Protein AF-A0A2T4TU07-F1 (afdb_monomer)

Nearest PDB structures (foldseek):
  8sub-assembly1_M  TM=5.234E-01  e=1.480E-01  Escherichia coli
  7drq-assembly2_B  TM=2.644E-01  e=2.744E+00  Catenovulum maritimum
  6byx-assembly2_B  TM=1.954E-01  e=2.599E+00  Alteromonas sp. LOR
  6byx-assembly1_A  TM=1.960E-01  e=4.229E+00  Alteromonas sp. LOR
  6byp-assembly1_A  TM=1.972E-01  e=4.712E+00  Alteromonas sp. LOR

Radius of gyration: 14.77 Å; Cα contacts (8 Å, |Δi|>4): 160; chains: 1; bounding box: 30×42×37 Å

pLDDT: mean 83.83, std 12.79, range [41.59, 94.25]

Secondary structure (DSSP, 8-state):
---TT----S--S--EEEEEEEEPTTS-EEEEEEEEEES--GGG--TTTSPPTT-EEEEEETTEEEEEEEEEEEEETTEEEEEEEE---

Structure (mmCIF, N/CA/C/O backbone):
data_AF-A0A2T4TU07-F1
#
_entry.id   AF-A0A2T4TU07-F1
#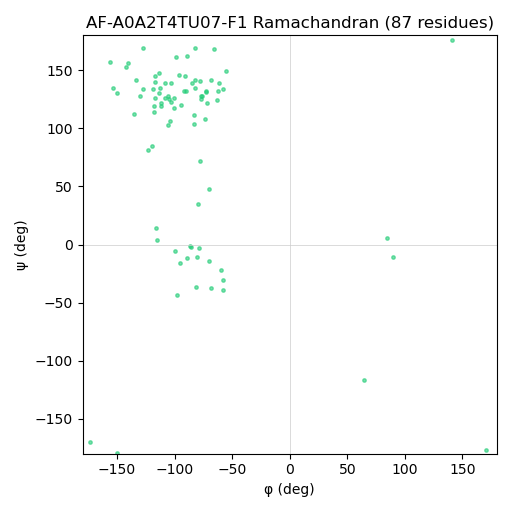
loop_
_atom_site.group_PDB
_atom_site.id
_atom_site.type_symbol
_atom_site.label_atom_id
_atom_site.label_alt_id
_atom_site.label_comp_id
_atom_site.label_asym_id
_atom_site.label_entity_id
_atom_site.label_seq_id
_atom_site.pdbx_PDB_ins_code
_atom_site.Cartn_x
_atom_site.Cartn_y
_atom_site.Cartn_z
_atom_site.occupancy
_atom_site.B_iso_or_equiv
_atom_site.auth_seq_id
_atom_site.auth_comp_id
_atom_site.auth_asym_id
_atom_site.auth_atom_id
_atom_site.pdbx_PDB_model_num
ATOM 1 N N . MET A 1 1 ? -5.904 -29.481 -11.739 1.00 41.59 1 MET A N 1
ATOM 2 C CA . MET A 1 1 ? -5.818 -28.353 -10.796 1.00 41.59 1 MET A CA 1
ATOM 3 C C . MET A 1 1 ? -5.121 -27.261 -11.576 1.00 41.59 1 MET A C 1
ATOM 5 O O . MET A 1 1 ? -3.969 -27.470 -11.924 1.00 41.59 1 MET A O 1
ATOM 9 N N . SER A 1 2 ? -5.863 -26.263 -12.057 1.00 42.31 2 SER A N 1
ATOM 10 C CA . SER A 1 2 ? -5.312 -25.177 -12.872 1.00 42.31 2 SER A CA 1
ATOM 11 C C . SER A 1 2 ? -4.593 -24.193 -11.952 1.00 42.31 2 SER A C 1
ATOM 13 O O . SER A 1 2 ? -5.166 -23.750 -10.961 1.00 42.31 2 SER A O 1
ATOM 15 N N . ASP A 1 3 ? -3.339 -23.879 -12.270 1.00 50.41 3 ASP A N 1
ATOM 16 C CA . ASP A 1 3 ? -2.506 -22.866 -11.607 1.00 50.41 3 ASP A CA 1
ATOM 17 C C . ASP A 1 3 ? -3.005 -21.430 -11.909 1.00 50.41 3 ASP A C 1
ATOM 19 O O . ASP A 1 3 ? -2.237 -20.562 -12.313 1.00 50.41 3 ASP A O 1
ATOM 23 N N . GLU A 1 4 ? -4.308 -21.166 -11.772 1.00 48.16 4 GLU A N 1
ATOM 24 C CA . GLU A 1 4 ? -4.938 -19.878 -12.122 1.00 48.16 4 GLU A CA 1
ATOM 25 C C . GLU A 1 4 ? -4.736 -18.768 -11.072 1.00 48.16 4 GLU A C 1
ATOM 27 O O . GLU A 1 4 ? -5.120 -17.630 -11.317 1.00 48.16 4 GLU A O 1
ATOM 32 N N . ASP A 1 5 ? -4.086 -19.050 -9.939 1.00 56.06 5 ASP A N 1
ATOM 33 C CA . ASP A 1 5 ? -3.965 -18.112 -8.807 1.00 56.06 5 ASP A CA 1
ATOM 34 C C . ASP A 1 5 ? -2.523 -17.661 -8.496 1.00 56.06 5 ASP A C 1
ATOM 36 O O . ASP A 1 5 ? -2.249 -17.086 -7.437 1.00 56.06 5 ASP A O 1
ATOM 40 N N . ALA A 1 6 ? -1.570 -17.886 -9.405 1.00 58.94 6 ALA A N 1
ATOM 41 C CA . ALA A 1 6 ? -0.214 -17.356 -9.263 1.00 58.94 6 ALA A CA 1
ATOM 42 C C . ALA A 1 6 ? -0.182 -15.863 -9.645 1.00 58.94 6 ALA A C 1
ATOM 44 O O . ALA A 1 6 ? 0.302 -15.484 -10.709 1.00 58.94 6 ALA A O 1
ATOM 45 N N . GLY A 1 7 ? -0.751 -15.007 -8.791 1.00 72.31 7 GLY A N 1
ATOM 46 C CA . GLY A 1 7 ? -0.675 -13.554 -8.953 1.00 72.31 7 GLY A CA 1
ATOM 47 C C . GLY A 1 7 ? 0.775 -13.062 -9.061 1.00 72.31 7 GLY A C 1
ATOM 48 O O . GLY A 1 7 ? 1.692 -13.653 -8.487 1.00 72.31 7 GLY A O 1
ATOM 49 N N . ILE A 1 8 ? 0.991 -11.968 -9.794 1.00 86.19 8 ILE A N 1
ATOM 50 C CA . ILE A 1 8 ? 2.313 -11.346 -9.923 1.00 86.19 8 ILE A CA 1
ATOM 51 C C . ILE A 1 8 ? 2.652 -10.528 -8.672 1.00 86.19 8 ILE A C 1
ATOM 53 O O . ILE A 1 8 ? 1.804 -9.841 -8.101 1.00 86.19 8 ILE A O 1
ATOM 57 N N . VAL A 1 9 ? 3.910 -10.587 -8.232 1.00 89.75 9 VAL A N 1
ATOM 58 C CA . VAL A 1 9 ? 4.393 -9.742 -7.133 1.00 89.75 9 VAL A CA 1
ATOM 59 C C . VAL A 1 9 ? 4.781 -8.385 -7.705 1.00 89.75 9 VAL A C 1
ATOM 61 O O . VAL A 1 9 ? 5.844 -8.247 -8.301 1.00 89.75 9 VAL A O 1
ATOM 64 N N . LEU A 1 10 ? 3.925 -7.385 -7.495 1.00 91.62 10 LEU A N 1
ATOM 65 C CA . LEU A 1 10 ? 4.164 -6.011 -7.956 1.00 91.62 10 LEU A CA 1
ATOM 66 C C . LEU A 1 10 ? 5.323 -5.341 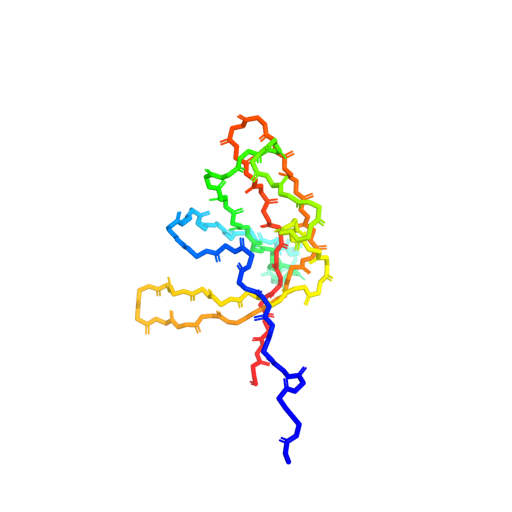-7.209 1.00 91.62 10 LEU A C 1
ATOM 68 O O . LEU A 1 10 ? 6.103 -4.585 -7.777 1.00 91.62 10 LEU A O 1
ATOM 72 N N . TYR A 1 11 ? 5.436 -5.614 -5.909 1.00 91.12 11 TYR A N 1
ATOM 73 C CA . TYR A 1 11 ? 6.491 -5.078 -5.062 1.00 91.12 11 TYR A CA 1
ATOM 74 C C . TYR A 1 11 ? 6.758 -6.006 -3.877 1.00 91.12 11 TYR A C 1
ATOM 76 O O . TYR A 1 11 ? 5.833 -6.442 -3.192 1.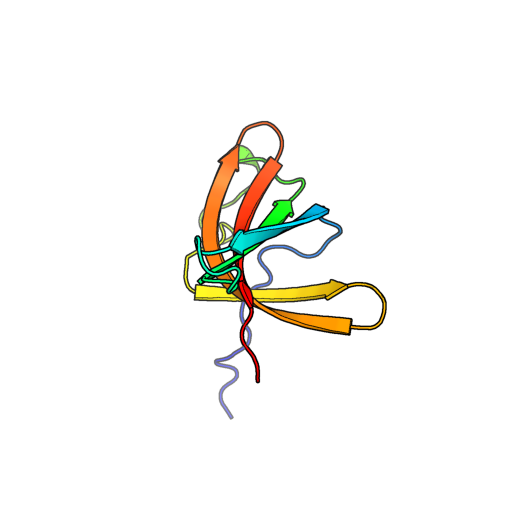00 91.12 11 TY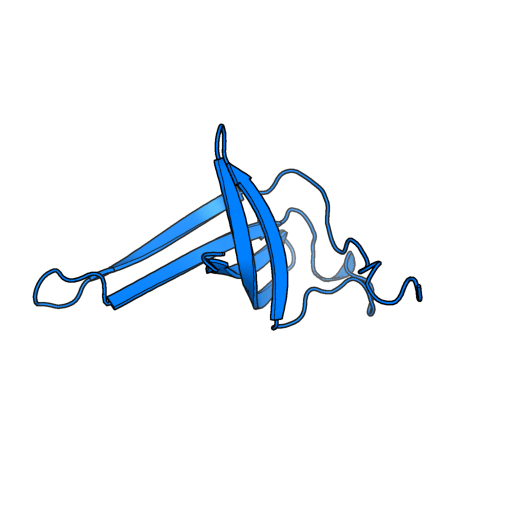R A O 1
ATOM 84 N N . SER A 1 12 ? 8.038 -6.254 -3.594 1.00 92.50 12 SER A N 1
ATOM 85 C CA . SER A 1 12 ? 8.491 -6.952 -2.392 1.00 92.50 12 SER A CA 1
ATOM 86 C C . SER A 1 12 ? 9.685 -6.217 -1.798 1.00 92.50 12 SER A C 1
ATOM 88 O O . SER A 1 12 ? 10.766 -6.186 -2.383 1.00 92.50 12 SER A O 1
ATOM 90 N N . GLY A 1 13 ? 9.498 -5.621 -0.623 1.00 93.00 13 GLY A N 1
ATOM 91 C CA . GLY A 1 13 ? 10.555 -4.883 0.052 1.00 93.00 13 GLY A CA 1
ATOM 92 C C . GLY A 1 13 ? 10.067 -4.091 1.258 1.00 93.00 13 GLY A C 1
ATOM 93 O O . GLY A 1 13 ? 8.899 -4.138 1.649 1.00 93.00 13 GLY A O 1
ATOM 94 N N . SER A 1 14 ? 10.999 -3.359 1.861 1.00 92.94 14 SER A N 1
ATOM 95 C CA . SER A 1 14 ? 10.724 -2.499 3.008 1.00 92.94 14 SER A CA 1
ATOM 96 C C . SER A 1 14 ? 10.027 -1.212 2.579 1.00 92.94 14 SER A C 1
ATOM 98 O O . SER A 1 14 ? 10.537 -0.455 1.756 1.00 92.94 14 SER A O 1
ATOM 100 N N . CYS A 1 15 ? 8.908 -0.908 3.224 1.00 92.50 15 CYS A N 1
ATOM 101 C CA . CYS A 1 15 ? 8.180 0.343 3.053 1.00 92.50 15 CYS A CA 1
ATOM 102 C C . CYS A 1 15 ? 7.926 1.017 4.406 1.00 92.50 15 CYS A C 1
ATOM 104 O O . CYS A 1 15 ? 8.138 0.427 5.470 1.00 92.50 15 CYS A O 1
ATOM 106 N N . ARG A 1 16 ? 7.463 2.271 4.385 1.00 91.00 16 ARG A N 1
ATOM 107 C CA . ARG A 1 16 ? 7.025 2.969 5.601 1.00 91.00 16 ARG A CA 1
ATOM 108 C C . ARG A 1 16 ? 5.505 2.934 5.700 1.00 91.00 16 ARG A C 1
ATOM 110 O O . ARG A 1 16 ? 4.823 3.509 4.860 1.00 91.00 16 ARG A O 1
ATOM 117 N N . GLY A 1 17 ? 4.985 2.292 6.741 1.00 88.56 17 GLY A N 1
ATOM 118 C CA . GLY A 1 17 ? 3.552 2.265 7.027 1.00 88.56 17 GLY A CA 1
ATOM 119 C C . GLY A 1 17 ? 3.111 3.402 7.948 1.00 88.56 17 GLY A C 1
ATOM 120 O O . GLY A 1 17 ? 3.828 3.768 8.879 1.00 88.56 17 GLY A O 1
ATOM 121 N N . TYR A 1 18 ? 1.909 3.924 7.727 1.00 85.69 18 TYR A N 1
ATOM 122 C CA . TYR A 1 18 ? 1.229 4.823 8.655 1.00 85.69 18 TYR A CA 1
ATOM 123 C C . TYR A 1 18 ? -0.266 4.524 8.720 1.00 85.69 18 TYR A C 1
ATOM 125 O O . TYR A 1 18 ? -0.857 3.939 7.815 1.00 85.69 18 TYR A O 1
ATOM 133 N N . SER A 1 19 ? -0.894 4.900 9.827 1.00 82.50 19 SER A N 1
ATOM 134 C CA . SER A 1 19 ? -2.321 4.678 10.047 1.00 82.50 19 SER A CA 1
ATOM 135 C C . SER A 1 19 ? -2.950 5.982 10.496 1.00 82.50 19 SER A C 1
ATOM 137 O O . SER A 1 19 ? -2.465 6.609 11.436 1.00 82.50 19 SER A O 1
ATOM 139 N N . LYS A 1 20 ? -4.021 6.392 9.816 1.00 76.69 20 LYS A N 1
ATOM 140 C CA . LYS A 1 20 ? -4.820 7.551 10.202 1.00 76.69 20 LYS A CA 1
ATOM 141 C C . LYS A 1 20 ? -6.183 7.059 10.664 1.00 76.69 20 LYS A C 1
ATOM 143 O O . LYS A 1 20 ? -6.915 6.420 9.908 1.00 76.69 20 LYS A O 1
ATOM 148 N N . LEU A 1 21 ? -6.490 7.349 11.920 1.00 77.75 21 LEU A N 1
ATOM 149 C CA . LEU A 1 21 ? -7.794 7.101 12.515 1.00 77.75 21 LEU A CA 1
ATOM 150 C C . LEU A 1 21 ? -8.546 8.427 12.535 1.00 77.75 21 LEU A C 1
ATOM 152 O O . LEU A 1 21 ? -8.024 9.422 13.038 1.00 77.75 21 LEU A O 1
ATOM 156 N N . THR A 1 22 ? -9.751 8.438 11.978 1.00 69.94 22 THR A N 1
ATOM 157 C CA . THR A 1 22 ? -10.668 9.573 12.112 1.00 69.94 22 THR A CA 1
ATOM 158 C C . THR A 1 22 ? -11.729 9.192 13.130 1.00 69.94 22 THR A C 1
ATOM 160 O O . THR A 1 22 ? -12.406 8.176 12.958 1.00 69.94 22 THR A O 1
ATOM 163 N N . THR A 1 23 ? -11.865 9.990 14.186 1.00 74.31 23 THR A N 1
ATOM 164 C CA . THR A 1 23 ? -12.910 9.815 15.198 1.00 74.31 23 THR A CA 1
ATOM 165 C C . THR A 1 23 ? -14.103 10.716 14.904 1.00 74.31 23 THR A C 1
ATOM 167 O O . THR A 1 23 ? -13.941 11.837 14.420 1.00 74.31 23 THR A O 1
ATOM 170 N N . SER A 1 24 ? -15.304 10.241 15.214 1.00 70.19 24 SER A N 1
ATOM 171 C CA . SER A 1 24 ? -16.517 11.052 15.239 1.00 70.19 24 SER A CA 1
ATOM 172 C C . SER A 1 24 ? -16.451 12.100 16.348 1.00 70.19 24 SER A C 1
ATOM 174 O O . SER A 1 24 ? -15.632 12.014 17.266 1.00 70.19 24 SER A O 1
ATOM 176 N N . ALA A 1 25 ? -17.383 13.056 16.318 1.00 68.56 25 ALA A N 1
ATOM 177 C CA . ALA A 1 25 ? -17.616 13.953 17.450 1.00 68.56 25 ALA A CA 1
ATOM 178 C C . ALA A 1 25 ? -18.022 13.195 18.736 1.00 68.56 25 ALA A C 1
ATOM 180 O O . ALA A 1 25 ? -17.834 13.718 19.829 1.00 68.56 25 ALA A O 1
ATOM 181 N N . SER A 1 26 ? -18.539 11.962 18.612 1.00 79.38 26 SER A N 1
ATOM 182 C CA . SER A 1 26 ? -18.865 11.058 19.726 1.00 79.38 26 SER A CA 1
ATOM 183 C C . SER A 1 26 ? -17.684 10.195 20.204 1.00 79.38 26 SER A C 1
ATOM 185 O O . SER A 1 26 ? -17.843 9.444 21.160 1.00 79.38 26 SER A O 1
ATOM 187 N N . GLY A 1 27 ? -16.500 10.300 19.583 1.00 73.25 27 GLY A N 1
ATOM 188 C CA . GLY A 1 27 ? -15.297 9.550 19.972 1.00 73.25 27 GLY A CA 1
ATOM 189 C C . GLY A 1 27 ? -15.185 8.140 19.380 1.00 73.25 27 GLY A C 1
ATOM 190 O O . GLY A 1 27 ? -14.250 7.410 19.704 1.00 73.25 27 GLY A O 1
ATOM 191 N N . GLU A 1 28 ? -16.095 7.753 18.489 1.00 72.50 28 GLU A N 1
ATOM 192 C CA . GLU A 1 28 ? -16.060 6.468 17.789 1.00 72.50 28 GLU A CA 1
ATOM 193 C C . GLU A 1 28 ? -15.123 6.546 16.581 1.00 72.50 28 GLU A C 1
ATOM 195 O O . GLU A 1 28 ? -15.086 7.552 15.874 1.00 72.50 28 GLU A O 1
ATOM 200 N N . VAL A 1 29 ? -14.361 5.488 16.303 1.00 69.62 29 VAL A N 1
ATOM 201 C CA . VAL A 1 29 ? -13.512 5.436 15.103 1.00 69.62 29 VAL A CA 1
ATOM 202 C C . VAL A 1 29 ? -14.401 5.217 13.875 1.00 69.62 29 VAL A C 1
ATOM 204 O O . VAL A 1 29 ? -14.913 4.120 13.678 1.00 69.62 29 VAL A O 1
ATOM 207 N N . ILE A 1 30 ? -14.567 6.249 13.041 1.00 59.81 30 ILE A N 1
ATOM 208 C CA . ILE A 1 30 ? -15.416 6.203 11.835 1.00 59.81 30 ILE A CA 1
ATOM 209 C C . ILE A 1 30 ? -14.678 5.536 10.669 1.00 59.81 30 ILE A C 1
ATOM 211 O O . ILE A 1 30 ? -15.275 4.828 9.863 1.00 59.81 30 ILE A O 1
ATOM 215 N N . SER A 1 31 ? -13.370 5.770 10.554 1.00 61.91 31 SER A N 1
ATOM 216 C CA . SER A 1 31 ? -12.569 5.241 9.449 1.00 61.91 31 SER A CA 1
ATOM 217 C C . SER A 1 31 ? -11.127 5.010 9.878 1.00 61.91 31 SER A C 1
ATOM 219 O O . SER A 1 31 ? -10.485 5.923 10.410 1.00 61.91 31 SER A O 1
ATOM 221 N N . SER A 1 32 ? -10.598 3.822 9.585 1.00 67.88 32 SER A N 1
ATOM 222 C CA . SER A 1 32 ? -9.164 3.544 9.646 1.00 67.88 32 SER A CA 1
ATOM 223 C C . SER A 1 32 ? -8.604 3.465 8.231 1.00 67.88 32 SER A C 1
ATOM 225 O O . SER A 1 32 ? -8.771 2.453 7.552 1.00 67.88 32 SER A O 1
ATOM 227 N N . TYR A 1 33 ? -7.932 4.523 7.792 1.00 73.44 33 TYR A N 1
ATOM 228 C CA . TYR A 1 33 ? -7.176 4.501 6.546 1.00 73.44 33 TYR A CA 1
ATOM 229 C C . TYR A 1 33 ? -5.740 4.091 6.851 1.00 73.44 33 TYR A C 1
ATOM 231 O O . TYR A 1 33 ? -5.117 4.614 7.786 1.00 73.44 33 TYR A O 1
ATOM 239 N N . ARG A 1 34 ? -5.207 3.145 6.079 1.00 87.69 34 ARG A N 1
ATOM 240 C CA . ARG A 1 34 ? -3.819 2.707 6.203 1.00 87.69 34 ARG A CA 1
ATOM 241 C C . ARG A 1 34 ? -3.064 3.122 4.957 1.00 87.69 34 ARG A C 1
ATOM 243 O O . ARG A 1 34 ? -3.556 2.983 3.844 1.00 87.69 34 ARG A O 1
ATOM 250 N N . GLY A 1 35 ? -1.883 3.670 5.178 1.00 91.62 35 GLY A N 1
ATOM 251 C CA . GLY A 1 35 ? -1.009 4.164 4.138 1.00 91.62 35 GLY A CA 1
ATOM 252 C C . GLY A 1 35 ? 0.301 3.389 4.117 1.00 91.62 35 GLY A C 1
ATOM 253 O O . GLY A 1 35 ? 0.858 3.106 5.178 1.00 91.62 35 GLY A O 1
ATOM 254 N N . LEU A 1 36 ? 0.811 3.079 2.927 1.00 93.06 36 LEU A N 1
ATOM 255 C CA . LEU A 1 36 ? 2.179 2.608 2.708 1.00 93.06 36 LEU A CA 1
ATOM 256 C C . LEU A 1 36 ? 2.908 3.607 1.814 1.00 93.06 36 LEU A C 1
ATOM 258 O O . LEU A 1 36 ? 2.369 4.057 0.811 1.00 93.06 36 LEU A O 1
ATOM 262 N N . ALA A 1 37 ? 4.129 3.975 2.173 1.00 93.38 37 ALA A N 1
ATOM 263 C CA . ALA A 1 37 ? 5.032 4.711 1.302 1.00 93.38 37 ALA A CA 1
ATOM 264 C C . ALA A 1 37 ? 6.087 3.739 0.772 1.00 93.38 37 ALA A C 1
ATOM 266 O O . ALA A 1 37 ? 6.962 3.294 1.524 1.00 93.38 37 ALA A O 1
ATOM 267 N N . LEU A 1 38 ? 5.958 3.388 -0.506 1.00 94.06 38 LEU A N 1
ATOM 268 C CA . LEU A 1 38 ? 6.898 2.553 -1.239 1.00 94.06 38 LEU A CA 1
ATOM 269 C C . LEU A 1 38 ? 8.038 3.419 -1.792 1.00 94.06 38 LEU A C 1
ATOM 271 O O . LEU A 1 38 ? 7.770 4.501 -2.323 1.00 94.06 38 LEU A O 1
ATOM 275 N N . PRO A 1 39 ? 9.295 2.954 -1.732 1.00 93.50 39 PRO A N 1
ATOM 276 C CA . PRO A 1 39 ? 10.441 3.661 -2.292 1.00 93.50 39 PRO A CA 1
ATOM 277 C C . PRO A 1 39 ? 10.567 3.461 -3.817 1.00 93.50 39 PRO A C 1
ATOM 279 O O . PRO A 1 39 ? 11.681 3.358 -4.310 1.00 93.50 39 PRO A O 1
ATOM 282 N N . LEU A 1 40 ? 9.443 3.369 -4.542 1.00 92.06 40 LEU A N 1
ATOM 283 C CA . LEU A 1 40 ? 9.395 3.340 -6.010 1.00 92.06 40 LEU A CA 1
ATOM 284 C C . LEU A 1 40 ? 8.714 4.600 -6.523 1.00 92.06 40 LEU A C 1
ATOM 286 O O . LEU A 1 40 ? 7.627 4.959 -6.058 1.00 92.06 40 LEU A O 1
ATOM 290 N N . LYS A 1 41 ? 9.348 5.260 -7.479 1.00 92.56 41 LYS A N 1
ATOM 291 C CA . LYS A 1 41 ? 8.842 6.443 -8.162 1.00 92.56 41 LYS A CA 1
ATOM 292 C C . LYS A 1 41 ? 7.890 6.067 -9.286 1.00 92.56 41 LYS A C 1
ATOM 294 O O . LYS A 1 41 ? 7.779 4.913 -9.682 1.00 92.56 41 LYS A O 1
ATOM 299 N N . GLN A 1 42 ? 7.201 7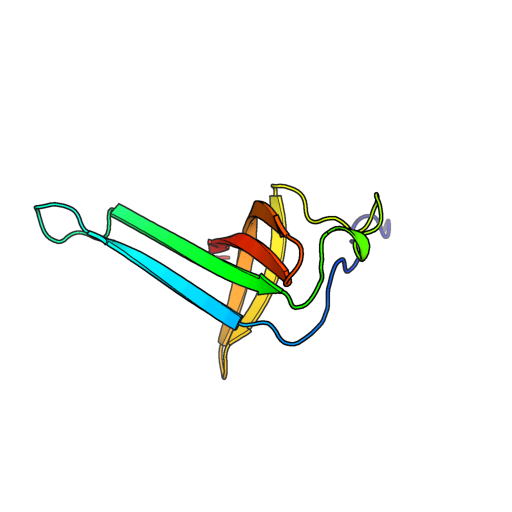.073 -9.811 1.00 88.06 42 GLN A N 1
ATOM 300 C CA . GLN A 1 42 ? 6.249 6.893 -10.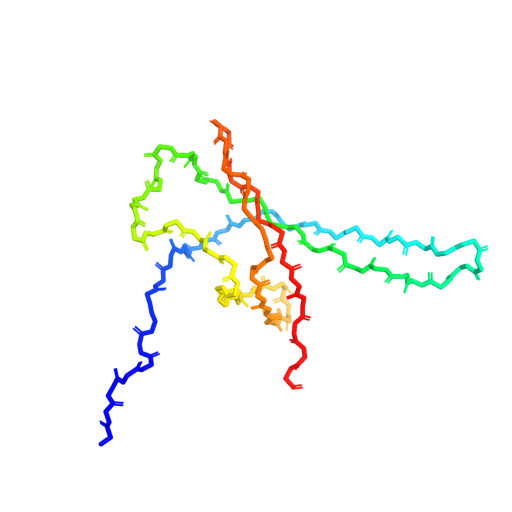903 1.00 88.06 42 GLN A CA 1
ATOM 301 C C . GLN A 1 42 ? 6.867 6.263 -12.164 1.00 88.06 42 GLN A C 1
ATOM 303 O O . GLN A 1 42 ? 6.209 5.454 -12.803 1.00 88.06 42 GLN A O 1
ATOM 308 N N . ASP A 1 43 ? 8.095 6.637 -12.517 1.00 89.81 43 ASP A N 1
ATOM 309 C CA . ASP A 1 43 ? 8.820 6.171 -13.706 1.00 89.81 43 ASP A CA 1
ATOM 310 C C . ASP A 1 43 ? 9.476 4.795 -13.534 1.00 89.81 43 ASP A C 1
ATOM 312 O O . ASP A 1 43 ? 9.926 4.206 -14.513 1.00 89.81 43 ASP A O 1
ATOM 316 N N . GLU A 1 44 ? 9.518 4.279 -12.306 1.00 90.69 44 GLU A N 1
ATOM 317 C CA . GLU A 1 44 ? 10.030 2.943 -11.989 1.00 90.69 44 GLU A CA 1
ATOM 318 C C . GLU A 1 44 ? 8.938 1.867 -12.067 1.00 90.69 44 GLU A C 1
ATOM 320 O O . GLU A 1 44 ? 9.252 0.679 -12.038 1.00 90.69 44 GLU A O 1
ATOM 325 N N . TRP A 1 45 ? 7.663 2.262 -12.165 1.00 89.12 45 TRP A N 1
ATOM 326 C CA . TRP A 1 45 ? 6.572 1.327 -12.419 1.00 89.12 45 TRP A CA 1
ATOM 327 C C . TRP A 1 45 ? 6.445 1.022 -13.909 1.00 89.12 45 TRP A C 1
ATOM 329 O O . TRP A 1 45 ? 6.401 1.922 -14.748 1.00 89.12 45 TRP A O 1
ATOM 339 N N . GLU A 1 46 ? 6.288 -0.257 -14.225 1.00 85.56 46 GLU A N 1
ATOM 340 C CA . GLU A 1 46 ? 5.890 -0.722 -15.550 1.00 85.56 46 GLU A CA 1
ATOM 341 C C . GLU A 1 46 ? 4.352 -0.807 -15.638 1.00 85.56 46 GLU A C 1
ATOM 343 O O . GLU A 1 46 ? 3.638 -0.799 -14.625 1.00 85.56 46 GLU A O 1
ATOM 348 N N . ASN A 1 47 ? 3.814 -0.856 -16.862 1.00 75.69 47 ASN A N 1
ATOM 349 C CA . ASN A 1 47 ? 2.361 -0.835 -17.098 1.00 75.69 47 ASN A CA 1
ATOM 350 C C . ASN A 1 47 ? 1.621 -1.988 -16.397 1.00 75.69 47 ASN A C 1
ATOM 352 O O . ASN A 1 47 ? 0.463 -1.836 -16.018 1.00 75.69 47 ASN A O 1
ATOM 356 N N . ASP A 1 48 ? 2.288 -3.124 -16.233 1.00 81.50 48 ASP A N 1
ATOM 357 C CA . ASP A 1 48 ? 1.797 -4.347 -15.602 1.00 81.50 48 ASP A CA 1
ATOM 358 C C . ASP A 1 48 ? 2.171 -4.467 -14.116 1.00 81.50 48 ASP A C 1
ATOM 360 O O . ASP A 1 48 ? 1.554 -5.251 -13.400 1.00 81.50 48 ASP A O 1
ATOM 364 N N . THR A 1 49 ? 3.130 -3.677 -13.622 1.00 84.25 49 THR A N 1
ATOM 365 C CA . THR A 1 49 ? 3.571 -3.715 -12.215 1.00 84.25 49 THR A CA 1
ATOM 366 C C . THR A 1 49 ? 2.962 -2.610 -11.352 1.00 84.25 49 THR A C 1
ATOM 368 O O . THR A 1 49 ? 3.137 -2.599 -10.135 1.00 84.25 49 THR A O 1
ATOM 371 N N . THR A 1 50 ? 2.212 -1.685 -11.954 1.00 89.06 50 THR A N 1
ATOM 372 C CA . THR A 1 50 ? 1.571 -0.580 -11.233 1.00 89.06 50 THR A CA 1
ATOM 373 C C . THR A 1 50 ? 0.387 -1.081 -10.378 1.00 89.06 50 THR A C 1
ATOM 375 O O . THR A 1 50 ? -0.580 -1.580 -10.959 1.00 89.06 50 THR A O 1
ATOM 378 N N . PRO A 1 51 ? 0.370 -0.864 -9.042 1.00 91.44 51 PRO A N 1
ATOM 379 C CA . PRO A 1 51 ? -0.699 -1.357 -8.159 1.00 91.44 51 PRO A CA 1
ATOM 380 C C . PRO A 1 51 ? -2.082 -0.775 -8.464 1.00 91.44 51 PRO A C 1
ATOM 382 O O . PRO A 1 51 ? -2.255 0.44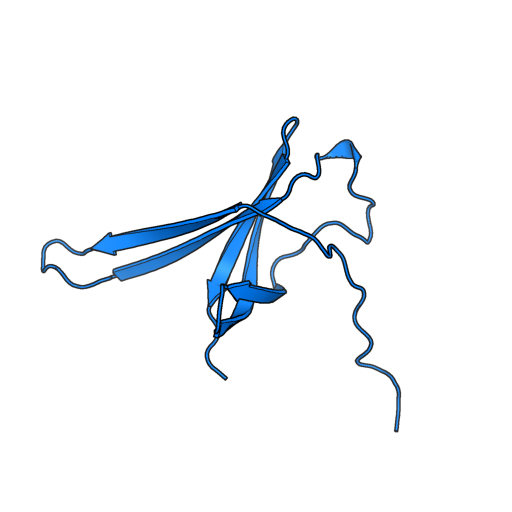0 -8.446 1.00 91.44 51 PRO A O 1
ATOM 385 N N . GLN A 1 52 ? -3.082 -1.614 -8.701 1.00 92.06 52 GLN A N 1
ATOM 386 C CA . GLN A 1 52 ? -4.481 -1.269 -8.960 1.00 92.06 52 GLN A CA 1
ATOM 387 C C . GLN A 1 52 ? -5.364 -1.401 -7.714 1.00 92.06 52 GLN A C 1
ATOM 389 O O . GLN A 1 52 ? -5.015 -2.066 -6.742 1.00 92.06 52 GLN A O 1
ATOM 394 N N . GLU A 1 53 ? -6.531 -0.752 -7.739 1.00 93.50 53 GLU A N 1
ATOM 395 C CA . GLU A 1 53 ? -7.566 -0.965 -6.722 1.00 93.50 53 GLU A CA 1
ATOM 396 C C . GLU A 1 53 ? -7.967 -2.450 -6.678 1.00 93.50 53 GLU A C 1
ATOM 398 O O . GLU A 1 53 ? -8.187 -3.075 -7.714 1.00 93.50 53 GLU A O 1
ATOM 403 N N . GLY A 1 54 ? -8.056 -3.013 -5.471 1.00 91.81 54 GLY A N 1
ATOM 404 C CA . GLY A 1 54 ? -8.344 -4.430 -5.241 1.00 91.81 54 GLY A 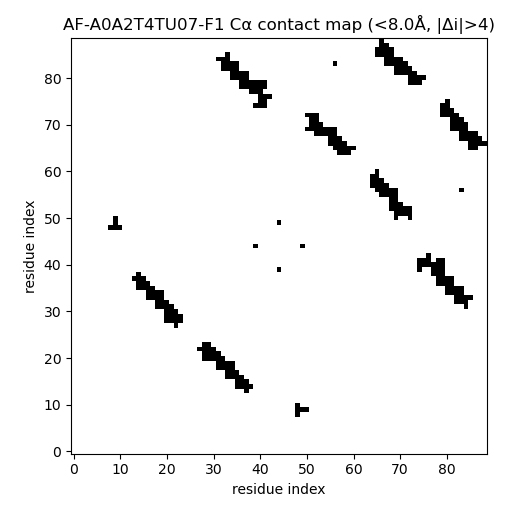CA 1
ATOM 405 C C . GLY A 1 54 ? -7.110 -5.333 -5.174 1.00 91.81 54 GLY A C 1
ATOM 406 O O . GLY A 1 54 ? -7.234 -6.475 -4.728 1.00 91.81 54 GLY A O 1
ATOM 407 N N . ASP A 1 55 ? -5.918 -4.840 -5.531 1.00 92.94 55 ASP A N 1
ATOM 408 C CA . ASP A 1 55 ? -4.694 -5.635 -5.419 1.00 92.94 55 ASP A CA 1
ATOM 409 C C . ASP A 1 55 ? -4.407 -6.026 -3.971 1.00 92.94 55 ASP A C 1
ATOM 411 O O . ASP A 1 55 ? -4.549 -5.229 -3.037 1.00 92.94 55 ASP A O 1
ATOM 415 N N . LYS A 1 56 ? -3.968 -7.272 -3.782 1.00 93.94 56 LYS A N 1
ATOM 416 C CA . LYS A 1 56 ? -3.730 -7.848 -2.457 1.00 93.94 56 LYS A CA 1
ATOM 417 C C . LYS A 1 56 ? -2.476 -7.253 -1.822 1.00 93.94 56 LYS A C 1
ATOM 419 O O . LYS A 1 56 ? -1.393 -7.261 -2.402 1.00 93.94 56 LYS A O 1
ATOM 424 N N . VAL A 1 57 ? -2.607 -6.822 -0.573 1.00 93.06 57 VAL A N 1
ATOM 425 C CA . VAL A 1 57 ? -1.505 -6.362 0.274 1.00 93.06 57 VAL A CA 1
ATOM 426 C C . VAL A 1 57 ? -1.242 -7.404 1.352 1.00 93.06 57 VAL A C 1
ATOM 428 O O . VAL A 1 57 ? -2.141 -7.762 2.113 1.00 93.06 57 VAL A O 1
ATOM 431 N N . VAL A 1 58 ? 0.012 -7.847 1.447 1.00 93.44 58 VAL A N 1
ATOM 432 C CA . VAL A 1 58 ? 0.520 -8.653 2.563 1.00 93.44 58 VAL A CA 1
ATOM 433 C C . VAL A 1 58 ? 1.617 -7.853 3.248 1.00 93.44 58 VAL A C 1
ATOM 435 O O . VAL A 1 58 ? 2.659 -7.579 2.654 1.00 93.44 58 VAL A O 1
ATOM 438 N N . LEU A 1 59 ? 1.383 -7.453 4.496 1.00 91.69 59 LEU A N 1
ATOM 439 C CA . LEU A 1 59 ? 2.307 -6.613 5.249 1.00 91.69 59 LEU A CA 1
ATOM 440 C C . LEU A 1 59 ? 2.808 -7.340 6.495 1.00 91.69 59 LEU A C 1
ATOM 442 O O . LEU A 1 59 ? 2.042 -7.635 7.411 1.00 91.69 59 LEU A O 1
ATOM 446 N N . ASN A 1 60 ? 4.121 -7.545 6.564 1.00 91.88 60 ASN A N 1
ATOM 447 C CA . ASN A 1 60 ? 4.787 -8.018 7.773 1.00 91.88 60 ASN A CA 1
ATOM 448 C C . ASN A 1 60 ? 5.050 -6.831 8.711 1.00 91.88 60 ASN A C 1
ATOM 450 O O . ASN A 1 60 ? 5.873 -5.964 8.413 1.00 91.88 60 ASN A O 1
ATOM 454 N N . LYS A 1 61 ? 4.362 -6.787 9.855 1.00 85.31 61 LYS A N 1
ATOM 455 C CA . LYS A 1 61 ? 4.481 -5.729 10.866 1.00 85.31 61 LYS A CA 1
ATOM 456 C C . LYS A 1 61 ? 4.936 -6.320 12.201 1.00 85.31 61 LYS A C 1
ATOM 458 O O . LYS A 1 61 ? 4.133 -6.622 13.085 1.00 85.31 61 LYS A O 1
ATOM 463 N N . GLY A 1 62 ? 6.251 -6.468 12.355 1.00 85.62 62 GLY A N 1
ATOM 464 C CA . GLY A 1 62 ? 6.844 -7.085 13.543 1.00 85.62 62 GLY A CA 1
ATOM 465 C C . GLY A 1 62 ? 6.434 -8.554 13.656 1.00 85.62 62 GLY A C 1
ATOM 466 O O . GLY A 1 62 ? 6.769 -9.349 12.786 1.00 85.62 62 GLY A O 1
ATOM 467 N N . SER A 1 63 ? 5.700 -8.903 14.714 1.00 89.06 63 SER A N 1
ATOM 468 C CA . SER A 1 63 ? 5.197 -10.262 14.964 1.00 89.06 63 SER A CA 1
ATOM 469 C C . SER A 1 63 ? 3.859 -10.585 14.289 1.00 89.06 63 SER A C 1
ATOM 471 O O . SER A 1 63 ? 3.364 -11.697 14.447 1.00 89.06 63 SER A O 1
ATOM 473 N N . PHE A 1 64 ? 3.241 -9.629 13.587 1.00 87.75 64 PHE A N 1
ATOM 474 C CA . PHE A 1 64 ? 1.924 -9.800 12.971 1.00 87.75 64 PHE A CA 1
ATOM 475 C C . PHE A 1 64 ? 2.005 -9.671 11.452 1.00 87.75 64 PHE A C 1
ATOM 477 O O . PHE A 1 64 ? 2.755 -8.844 10.931 1.00 87.75 64 PHE A O 1
ATOM 484 N N . VAL A 1 65 ? 1.185 -10.457 10.757 1.00 91.38 65 VAL A N 1
ATOM 485 C CA . VAL A 1 65 ? 0.948 -10.317 9.319 1.00 91.38 65 VAL A CA 1
ATOM 486 C C . VAL A 1 65 ? -0.429 -9.704 9.129 1.00 91.38 65 VAL A C 1
ATOM 488 O O . VAL A 1 65 ? -1.414 -10.175 9.700 1.00 91.38 65 VAL A O 1
ATOM 491 N N . GLU A 1 66 ? -0.491 -8.631 8.353 1.00 90.69 66 GLU A N 1
ATOM 492 C CA . GLU A 1 66 ? -1.739 -7.985 7.978 1.00 90.69 66 GLU A CA 1
ATOM 493 C C . GLU A 1 66 ? -2.038 -8.259 6.509 1.00 90.69 66 GLU A C 1
ATOM 495 O O . GLU A 1 66 ? -1.147 -8.203 5.660 1.00 90.69 66 GLU A O 1
ATOM 500 N N . TYR A 1 67 ? -3.310 -8.525 6.231 1.00 92.31 67 TYR A N 1
ATOM 501 C CA . TYR A 1 67 ? -3.830 -8.727 4.889 1.00 92.31 67 TYR A CA 1
ATOM 502 C C . TYR A 1 67 ? -4.784 -7.592 4.551 1.00 92.31 67 TYR A C 1
ATOM 504 O O . TYR A 1 67 ? -5.460 -7.032 5.423 1.00 92.31 67 TYR A O 1
ATOM 512 N N . GLY A 1 68 ? -4.824 -7.223 3.283 1.00 91.81 68 GLY A N 1
ATOM 513 C CA . GLY A 1 68 ? -5.699 -6.165 2.832 1.00 91.81 68 GLY A CA 1
ATOM 514 C C . GLY A 1 68 ? -5.706 -5.999 1.331 1.00 91.81 68 GLY A C 1
ATOM 515 O O . GLY A 1 68 ? -5.152 -6.814 0.599 1.00 91.81 68 GLY A O 1
ATOM 516 N N . GLU A 1 69 ? -6.335 -4.918 0.900 1.00 93.44 69 GLU A N 1
ATOM 517 C CA . GLU A 1 69 ? -6.504 -4.581 -0.509 1.00 93.44 69 GLU A CA 1
ATOM 518 C C . GLU A 1 69 ? -6.164 -3.110 -0.732 1.00 93.44 69 GLU A C 1
ATOM 520 O O . GLU A 1 69 ? -6.498 -2.254 0.101 1.00 93.44 69 GLU A O 1
ATOM 525 N N . VAL A 1 70 ? -5.517 -2.815 -1.856 1.00 93.56 70 VAL A N 1
ATOM 526 C CA . VAL A 1 70 ? -5.286 -1.447 -2.323 1.00 93.56 70 VAL A CA 1
ATOM 527 C C . VAL A 1 70 ? -6.636 -0.779 -2.582 1.00 93.56 70 VAL A C 1
ATOM 529 O O . VAL A 1 70 ? -7.518 -1.346 -3.220 1.00 93.56 70 VAL A O 1
ATOM 532 N N . ILE A 1 71 ? -6.793 0.433 -2.061 1.00 93.00 71 ILE A N 1
ATOM 533 C CA . ILE A 1 71 ? -7.929 1.318 -2.338 1.00 93.00 71 ILE A CA 1
ATOM 534 C C . ILE A 1 71 ? -7.530 2.324 -3.413 1.00 93.00 71 ILE A C 1
ATOM 536 O O . ILE A 1 71 ? -8.308 2.607 -4.310 1.00 93.00 71 ILE A O 1
ATOM 540 N N . ASP A 1 72 ? -6.327 2.890 -3.299 1.00 92.69 72 ASP A N 1
ATOM 541 C CA . ASP A 1 72 ? -5.855 3.927 -4.211 1.00 92.69 72 ASP A CA 1
ATOM 542 C C . ASP A 1 72 ? -4.322 3.978 -4.241 1.00 92.69 72 ASP A C 1
ATOM 544 O O . ASP A 1 72 ? -3.647 3.581 -3.281 1.00 92.69 72 ASP A O 1
ATOM 548 N N . ARG A 1 73 ? -3.772 4.510 -5.335 1.00 91.31 73 ARG A N 1
ATOM 549 C CA . ARG A 1 73 ? -2.342 4.750 -5.525 1.00 91.31 73 ARG A CA 1
ATOM 550 C C . ARG A 1 73 ? -2.065 6.194 -5.932 1.00 91.31 73 ARG A C 1
ATOM 552 O O . ARG A 1 73 ? -2.630 6.739 -6.870 1.00 91.31 73 ARG A O 1
ATOM 559 N N . MET A 1 74 ? -1.076 6.782 -5.280 1.00 93.62 74 MET A N 1
ATOM 560 C CA . MET A 1 74 ? -0.531 8.096 -5.596 1.00 93.62 74 MET A CA 1
ATOM 561 C C . MET A 1 74 ? 0.974 7.948 -5.854 1.00 93.62 74 MET A C 1
ATOM 563 O O . MET A 1 74 ? 1.780 8.145 -4.936 1.00 93.62 74 MET A O 1
ATOM 567 N N . PRO A 1 75 ? 1.378 7.529 -7.067 1.00 89.44 75 PRO A N 1
ATOM 568 C CA . PRO A 1 75 ? 2.782 7.525 -7.456 1.00 89.44 75 PRO A CA 1
ATOM 569 C C . PRO A 1 75 ? 3.298 8.962 -7.598 1.00 89.44 75 PRO A C 1
ATOM 571 O O . PRO A 1 75 ? 2.588 9.847 -8.069 1.00 89.44 75 PRO A O 1
ATOM 574 N N . GLY A 1 76 ? 4.540 9.203 -7.183 1.00 89.44 76 GLY A N 1
ATOM 575 C CA . GLY A 1 76 ? 5.184 10.508 -7.297 1.00 89.44 76 GLY A CA 1
ATOM 576 C C . GLY A 1 76 ? 6.699 10.407 -7.460 1.00 89.44 76 GLY A C 1
ATOM 577 O O . GLY A 1 76 ? 7.282 9.325 -7.462 1.00 89.44 76 GLY A O 1
ATOM 578 N N . ASN A 1 77 ? 7.360 11.561 -7.564 1.00 88.81 77 ASN A N 1
ATOM 579 C CA . ASN A 1 77 ? 8.798 11.642 -7.871 1.00 88.81 77 ASN A CA 1
ATOM 580 C C . ASN A 1 77 ? 9.722 11.169 -6.733 1.00 88.81 77 ASN A C 1
ATOM 582 O O . ASN A 1 77 ? 10.924 11.004 -6.940 1.00 88.81 77 ASN A O 1
ATOM 586 N N . LEU A 1 78 ? 9.190 11.009 -5.519 1.00 88.69 78 LEU A N 1
ATOM 587 C CA . LEU A 1 78 ? 9.950 10.634 -4.318 1.00 88.69 78 LEU A CA 1
ATOM 588 C C . LEU A 1 78 ? 9.545 9.267 -3.751 1.00 88.69 78 LEU A C 1
ATOM 590 O O . LEU A 1 78 ? 10.033 8.875 -2.693 1.00 88.69 78 LEU A O 1
ATOM 594 N N . GLY A 1 79 ? 8.638 8.565 -4.424 1.00 92.19 79 GLY A N 1
ATOM 595 C CA . GLY A 1 79 ? 8.046 7.327 -3.943 1.00 92.19 79 GLY A CA 1
ATOM 596 C C . GLY A 1 79 ? 6.565 7.247 -4.287 1.00 92.19 79 GLY A C 1
ATOM 597 O O . GLY A 1 79 ? 5.973 8.197 -4.804 1.00 92.19 79 GLY A O 1
ATOM 598 N N . THR A 1 80 ? 5.959 6.117 -3.952 1.00 93.88 80 THR A N 1
ATOM 599 C CA . THR A 1 80 ? 4.555 5.836 -4.237 1.00 93.88 80 THR A CA 1
ATOM 600 C C . THR A 1 80 ? 3.799 5.674 -2.945 1.00 93.88 8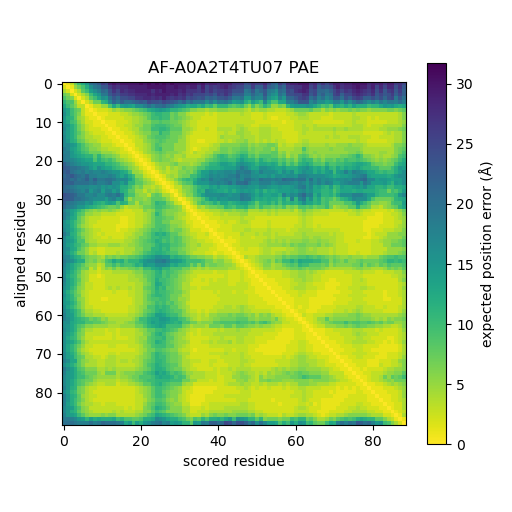0 THR A C 1
ATOM 602 O O . THR A 1 80 ? 4.174 4.874 -2.086 1.00 93.88 80 THR A O 1
ATOM 605 N N . HIS A 1 81 ? 2.724 6.440 -2.803 1.00 94.25 81 HIS A N 1
ATOM 606 C CA . HIS A 1 81 ? 1.839 6.303 -1.670 1.00 94.25 81 HIS A CA 1
ATOM 607 C C . HIS A 1 81 ? 0.664 5.385 -2.012 1.00 94.25 81 HIS A C 1
ATOM 609 O O . HIS A 1 81 ? -0.098 5.676 -2.926 1.00 94.25 81 HIS A O 1
ATOM 615 N N . LEU A 1 82 ? 0.514 4.283 -1.279 1.00 94.00 82 LEU A N 1
ATOM 616 C CA . LEU A 1 82 ? -0.619 3.371 -1.401 1.00 94.00 82 LEU A CA 1
ATOM 617 C C . LEU A 1 82 ? -1.567 3.552 -0.226 1.00 94.00 82 LEU A C 1
ATOM 619 O O . LEU A 1 82 ? -1.166 3.415 0.934 1.00 94.00 82 LEU A O 1
ATOM 623 N N . LEU A 1 83 ? -2.829 3.803 -0.541 1.00 92.88 83 LEU A N 1
ATOM 624 C CA . LEU A 1 83 ? -3.930 3.706 0.397 1.00 92.88 83 LEU A CA 1
ATOM 625 C C . LEU A 1 83 ? -4.474 2.282 0.342 1.00 92.88 83 LEU A C 1
ATOM 627 O O . LEU A 1 83 ? -4.732 1.760 -0.739 1.00 92.88 83 LEU A O 1
ATOM 631 N N . TRP A 1 84 ? -4.670 1.650 1.493 1.00 92.31 84 TRP A N 1
ATOM 632 C CA . TRP A 1 84 ? -5.177 0.283 1.557 1.00 92.31 84 TRP A CA 1
ATOM 633 C C . TRP A 1 84 ? -6.130 0.090 2.737 1.00 92.31 84 TRP A C 1
ATOM 635 O O . TRP A 1 84 ? -6.052 0.789 3.757 1.00 92.31 84 TRP A O 1
ATOM 645 N N . LYS A 1 85 ? -7.050 -0.868 2.593 1.00 89.44 85 LYS A N 1
ATOM 646 C CA . LYS A 1 85 ? -7.955 -1.307 3.661 1.00 89.44 85 LYS A CA 1
ATOM 647 C C . LYS A 1 85 ? -7.466 -2.631 4.214 1.00 89.44 85 LYS A C 1
ATOM 649 O O . LYS A 1 85 ? -7.066 -3.525 3.475 1.00 89.44 85 LYS A O 1
ATOM 654 N N . TYR A 1 86 ? -7.543 -2.755 5.529 1.00 87.69 86 TYR A N 1
ATOM 655 C CA . TYR A 1 86 ? -7.330 -4.029 6.193 1.00 87.69 86 TYR A CA 1
ATOM 656 C C . TYR A 1 86 ? -8.531 -4.943 5.951 1.00 87.69 86 TYR A C 1
ATOM 658 O O . TYR A 1 86 ? -9.672 -4.524 6.149 1.00 87.69 86 TYR A O 1
ATOM 666 N N . VAL A 1 87 ? -8.263 -6.184 5.559 1.00 86.44 87 VAL A N 1
ATOM 667 C CA . VAL A 1 87 ? -9.269 -7.230 5.384 1.00 86.44 87 VAL A CA 1
ATOM 668 C C . VAL A 1 87 ? -9.022 -8.274 6.468 1.00 86.44 87 VAL A C 1
ATOM 670 O O . VAL A 1 87 ? -7.920 -8.809 6.594 1.00 86.44 87 VAL A O 1
ATOM 673 N N . ARG A 1 88 ? -10.039 -8.527 7.301 1.00 73.31 88 ARG A N 1
ATOM 674 C CA . ARG A 1 88 ? -10.018 -9.681 8.207 1.00 73.31 88 ARG A CA 1
ATOM 675 C C . ARG A 1 88 ? -10.344 -10.917 7.381 1.00 73.31 88 ARG A C 1
ATOM 677 O O . ARG A 1 88 ? -11.381 -10.918 6.722 1.00 73.31 88 ARG A O 1
ATOM 684 N N . ASN A 1 89 ? -9.471 -11.920 7.438 1.00 57.00 89 ASN A N 1
ATOM 685 C CA . ASN A 1 89 ? -9.858 -13.290 7.098 1.00 57.00 89 ASN A CA 1
ATOM 686 C C . ASN A 1 89 ? -10.988 -13.761 8.015 1.00 57.00 89 ASN A C 1
ATOM 688 O O . ASN A 1 89 ? -10.956 -13.388 9.214 1.00 57.00 89 ASN A O 1
#

Sequence (89 aa):
MSDEDAGIVLYSGSCRGYSKLTTSASGEVISSYRGLALPLKQDEWENDTTPQEGDKVVLNKGSFVEYGEVIDRMPGNLGTHLLWKYVRN

Solvent-accessible surface area (backbone atoms only — not comparable to full-atom values): 5538 Å² total; per-residue (Å²): 136,81,84,82,77,77,72,82,84,64,76,89,80,87,62,51,75,48,75,52,76,42,64,44,100,85,69,48,78,76,44,73,49,33,38,36,40,37,86,46,31,52,88,73,47,47,93,87,42,54,80,48,68,65,40,80,41,80,44,82,57,88,97,43,77,47,44,27,28,30,65,43,68,48,63,32,93,85,18,22,39,35,36,32,41,81,49,83,130

Mean predicted aligned error: 7.11 Å

Foldseek 3Di:
DDPPPPDDDLDDDDWDKDWDFDADPVRHGPDIKIKTWAQDAPVNGDPRSDFDFQDWDWDDDPPDIWIWTWHDWDGHPRTIMTIIDTDDD